Protein AF-A0A2D4VGQ0-F1 (afdb_monomer)

Mean predicted aligned error: 8.66 Å

Foldseek 3Di:
DVVVVVVVVVVVVVCVVPDCVVVVVVVVVVVVVVVVVVVVVVVVVVVVVVVVPDPDDD

Structure (mmCIF, N/CA/C/O backbone):
data_AF-A0A2D4VGQ0-F1
#
_entry.id   AF-A0A2D4VGQ0-F1
#
loop_
_atom_site.group_PDB
_atom_site.id
_atom_site.type_symbol
_atom_site.label_atom_id
_atom_site.label_alt_id
_atom_site.label_comp_id
_atom_site.label_asym_id
_atom_site.label_entity_id
_atom_site.label_seq_id
_atom_site.pdbx_PDB_ins_code
_atom_site.Cartn_x
_atom_site.Cartn_y
_atom_site.Cartn_z
_atom_site.occupancy
_atom_site.B_iso_or_equiv
_atom_site.auth_seq_id
_atom_site.auth_comp_id
_atom_site.auth_asym_id
_atom_site.auth_atom_id
_atom_site.pdbx_PDB_model_num
ATOM 1 N N . MET A 1 1 ? 9.275 18.303 -21.776 1.00 75.00 1 MET A N 1
ATOM 2 C CA . MET A 1 1 ? 8.634 17.634 -20.618 1.00 75.00 1 MET A CA 1
ATOM 3 C C . MET A 1 1 ? 8.257 16.187 -20.924 1.00 75.00 1 MET A C 1
ATOM 5 O O . MET A 1 1 ? 8.701 15.319 -20.188 1.00 75.00 1 MET A O 1
ATOM 9 N N . LEU A 1 2 ? 7.546 15.904 -22.027 1.00 84.88 2 LEU A N 1
ATOM 10 C CA . LEU A 1 2 ? 7.168 14.533 -22.419 1.00 84.88 2 LEU A CA 1
ATOM 11 C C . LEU A 1 2 ? 8.359 13.560 -22.542 1.00 84.88 2 LEU A C 1
ATOM 13 O O . LEU A 1 2 ? 8.264 12.431 -22.083 1.00 84.88 2 LEU A O 1
ATOM 17 N N . GLY A 1 3 ? 9.493 14.011 -23.095 1.00 91.19 3 GLY A N 1
ATOM 18 C CA . GLY A 1 3 ? 10.705 13.186 -23.199 1.00 91.19 3 GLY A CA 1
ATOM 19 C C . GLY A 1 3 ? 11.270 12.759 -21.841 1.00 91.19 3 GLY A C 1
ATOM 20 O O . GLY A 1 3 ? 11.570 11.591 -21.646 1.00 91.19 3 GLY A O 1
ATOM 21 N N . TRP A 1 4 ? 11.325 13.675 -20.867 1.00 92.56 4 TRP A N 1
ATOM 22 C CA . TRP A 1 4 ? 11.757 13.356 -19.501 1.00 92.56 4 TRP A CA 1
ATOM 23 C C . TRP A 1 4 ? 10.801 12.378 -18.812 1.00 92.56 4 TRP A C 1
ATOM 25 O O . TRP A 1 4 ? 11.257 11.418 -18.200 1.00 92.56 4 TRP A O 1
ATOM 35 N N . ALA A 1 5 ? 9.486 12.574 -18.955 1.00 93.44 5 ALA A N 1
ATOM 36 C CA . ALA A 1 5 ? 8.488 11.652 -18.411 1.00 93.44 5 ALA A CA 1
ATOM 37 C C . ALA A 1 5 ? 8.615 10.239 -19.013 1.00 93.44 5 ALA A C 1
ATOM 39 O O . ALA A 1 5 ? 8.537 9.258 -18.276 1.00 93.44 5 ALA A O 1
ATOM 40 N N . LEU A 1 6 ? 8.877 10.129 -20.322 1.00 94.38 6 LEU A N 1
ATOM 41 C CA . LEU A 1 6 ? 9.110 8.845 -20.990 1.00 94.38 6 LEU A CA 1
ATOM 42 C C . LEU A 1 6 ? 10.367 8.143 -20.459 1.00 94.38 6 LEU A C 1
ATOM 44 O O . LEU A 1 6 ? 10.343 6.943 -20.201 1.00 94.38 6 LEU A O 1
ATOM 48 N N . THR A 1 7 ? 11.453 8.889 -20.254 1.00 93.50 7 THR A N 1
ATOM 49 C CA . THR A 1 7 ? 12.692 8.335 -19.692 1.00 93.50 7 THR A CA 1
ATOM 50 C C . THR A 1 7 ? 12.469 7.811 -18.274 1.00 93.50 7 THR A C 1
ATOM 52 O O . THR A 1 7 ? 12.867 6.690 -17.962 1.00 93.50 7 THR A O 1
ATOM 55 N N . PHE A 1 8 ? 11.770 8.572 -17.426 1.00 91.88 8 PHE A N 1
ATOM 56 C CA . PHE A 1 8 ? 11.415 8.122 -16.076 1.00 91.88 8 PHE A CA 1
ATOM 57 C C . PHE A 1 8 ? 10.487 6.902 -16.082 1.00 91.88 8 PHE A C 1
ATOM 59 O O . PHE A 1 8 ? 10.656 6.018 -15.245 1.00 91.88 8 PHE A O 1
ATOM 66 N N . LEU A 1 9 ? 9.558 6.813 -17.038 1.00 93.12 9 LEU A N 1
ATOM 67 C CA . LEU A 1 9 ? 8.683 5.651 -17.213 1.00 93.12 9 LEU A CA 1
ATOM 68 C C . LEU A 1 9 ? 9.493 4.380 -17.501 1.00 93.12 9 LEU A C 1
ATOM 70 O O . LEU A 1 9 ? 9.281 3.351 -16.862 1.00 93.12 9 LEU A O 1
ATOM 74 N N . VAL A 1 10 ? 10.448 4.455 -18.430 1.00 94.81 10 VAL A N 1
ATOM 75 C CA . VAL A 1 10 ? 11.311 3.316 -18.778 1.00 94.81 10 VAL A CA 1
ATOM 76 C C . VAL A 1 10 ? 12.162 2.895 -17.580 1.00 94.81 10 VAL A C 1
ATOM 78 O O . VAL A 1 10 ? 12.220 1.710 -17.255 1.00 94.81 10 VAL A O 1
ATOM 81 N N . ILE A 1 11 ? 12.758 3.857 -16.870 1.00 92.56 11 ILE A N 1
ATOM 82 C CA . ILE A 1 11 ? 13.546 3.587 -15.659 1.00 92.56 11 ILE A CA 1
ATOM 83 C C . ILE A 1 11 ? 12.682 2.918 -14.581 1.00 92.56 11 ILE A C 1
ATOM 85 O O . ILE A 1 11 ? 13.123 1.953 -13.960 1.00 92.56 11 ILE A O 1
ATOM 89 N N . ALA A 1 12 ? 11.446 3.383 -14.380 1.00 90.25 12 ALA A N 1
ATOM 90 C CA . ALA A 1 12 ? 10.524 2.814 -13.401 1.00 90.25 12 ALA A CA 1
ATOM 91 C C . ALA A 1 12 ? 10.149 1.359 -13.724 1.00 90.25 12 ALA A C 1
ATOM 93 O O . ALA A 1 12 ? 10.108 0.532 -12.817 1.00 90.25 12 ALA A O 1
ATOM 94 N N . ILE A 1 13 ? 9.928 1.022 -15.000 1.00 92.88 13 ILE A N 1
ATOM 95 C CA . ILE A 1 13 ? 9.633 -0.357 -15.429 1.00 92.88 13 ILE A CA 1
ATOM 96 C C . ILE A 1 13 ? 10.847 -1.264 -15.216 1.00 92.88 13 ILE A C 1
ATOM 98 O O . ILE A 1 13 ? 10.706 -2.368 -14.693 1.00 92.88 13 ILE A O 1
ATOM 102 N N . ILE A 1 14 ? 12.044 -0.796 -15.575 1.00 92.44 14 ILE A N 1
ATOM 103 C CA . ILE A 1 14 ? 13.286 -1.537 -15.333 1.00 92.44 14 ILE A CA 1
ATOM 104 C C . ILE A 1 14 ? 13.437 -1.779 -13.825 1.00 92.44 14 ILE A C 1
ATOM 106 O O . ILE A 1 14 ? 13.544 -2.921 -13.391 1.00 92.44 14 ILE A O 1
ATOM 110 N N . ALA A 1 15 ? 13.335 -0.742 -12.995 1.00 89.69 15 ALA A N 1
ATOM 111 C CA . ALA A 1 15 ? 13.397 -0.893 -11.543 1.00 89.69 15 ALA A CA 1
ATOM 112 C C . ALA A 1 15 ? 12.329 -1.871 -11.001 1.00 89.69 15 ALA A C 1
ATOM 114 O O . ALA A 1 15 ? 12.633 -2.704 -10.140 1.00 89.69 15 ALA A O 1
ATOM 115 N N . ALA A 1 16 ? 11.103 -1.815 -11.540 1.00 86.56 16 ALA A N 1
ATOM 116 C CA . ALA A 1 16 ? 10.007 -2.721 -11.201 1.00 86.56 16 ALA A CA 1
ATOM 117 C C . ALA A 1 16 ? 10.381 -4.197 -11.425 1.00 86.56 16 ALA A C 1
ATOM 119 O O . ALA A 1 16 ? 10.185 -5.019 -10.529 1.00 86.56 16 ALA A O 1
ATOM 120 N N . VAL A 1 17 ? 10.964 -4.516 -12.585 1.00 87.50 17 VAL A N 1
ATOM 121 C CA . VAL A 1 17 ? 11.361 -5.884 -12.963 1.00 87.50 17 VAL A CA 1
ATOM 122 C C . VAL A 1 17 ? 12.602 -6.356 -12.198 1.00 87.50 17 VAL A C 1
ATOM 124 O O . VAL A 1 17 ? 12.666 -7.514 -11.793 1.00 87.50 17 VAL A O 1
ATOM 127 N N . PHE A 1 18 ? 13.581 -5.478 -11.974 1.00 85.00 18 PHE A N 1
ATOM 128 C CA . PHE A 1 18 ? 14.889 -5.864 -11.433 1.00 85.00 18 PHE A CA 1
ATOM 129 C C . PHE A 1 18 ? 14.951 -6.029 -9.907 1.00 85.00 18 PHE A C 1
ATOM 131 O O . PHE A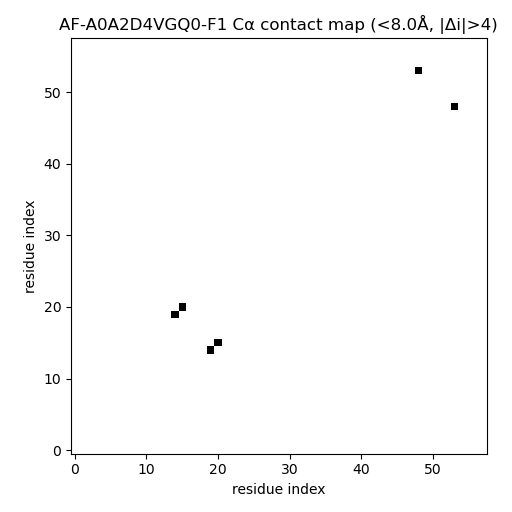 1 18 ? 15.928 -6.588 -9.414 1.00 85.00 18 PHE A O 1
ATOM 138 N N . GLY A 1 19 ? 13.964 -5.575 -9.128 1.00 75.06 19 GLY A N 1
ATOM 139 C CA . GLY A 1 19 ? 14.083 -5.733 -7.669 1.00 75.06 19 GLY A CA 1
ATOM 140 C C . GLY A 1 19 ? 13.001 -5.127 -6.787 1.00 75.06 19 GLY A C 1
ATOM 141 O O . GLY A 1 19 ? 12.999 -5.369 -5.579 1.00 75.06 19 GLY A O 1
ATOM 142 N N . PHE A 1 20 ? 12.045 -4.384 -7.343 1.00 81.00 20 PHE A N 1
ATOM 143 C CA . PHE A 1 20 ? 10.989 -3.769 -6.532 1.00 81.00 20 PHE A CA 1
ATOM 144 C C . PHE A 1 20 ? 10.008 -4.774 -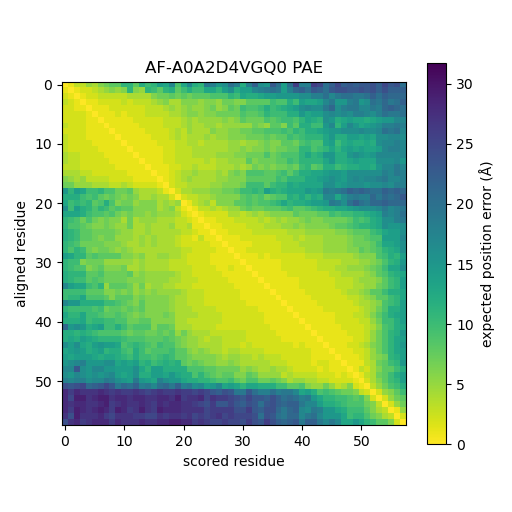5.913 1.00 81.00 20 PHE A C 1
ATOM 146 O O . PHE A 1 20 ? 9.308 -4.418 -4.969 1.00 81.00 20 PHE A O 1
ATOM 153 N N . GLY A 1 21 ? 9.979 -6.031 -6.370 1.00 81.38 21 GLY A N 1
ATOM 154 C CA . GLY A 1 21 ? 9.104 -7.071 -5.813 1.00 81.38 21 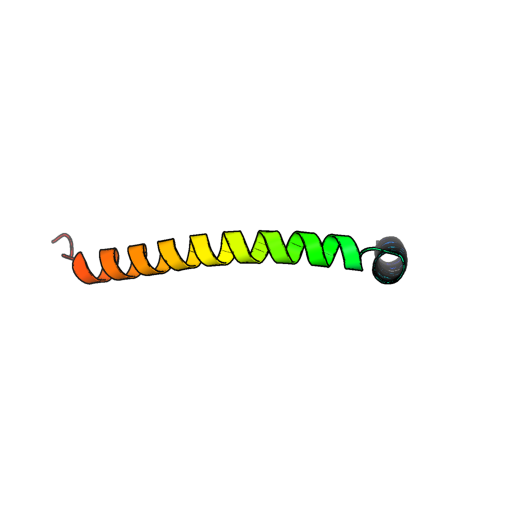GLY A CA 1
ATOM 155 C C . GLY A 1 21 ? 9.335 -7.348 -4.320 1.00 81.38 21 GLY A C 1
ATOM 156 O O . GLY A 1 21 ? 8.372 -7.492 -3.568 1.00 81.38 21 GLY A O 1
ATOM 157 N N . GLY A 1 22 ? 10.593 -7.354 -3.863 1.00 79.56 22 GLY A N 1
ATOM 158 C CA . GLY A 1 22 ? 10.922 -7.588 -2.449 1.00 79.56 22 GLY A CA 1
ATOM 159 C C . GLY A 1 22 ? 10.488 -6.437 -1.536 1.00 79.56 22 GLY A C 1
ATOM 160 O O . GLY A 1 22 ? 9.925 -6.659 -0.464 1.00 79.56 22 GLY A O 1
ATOM 161 N N . ILE A 1 23 ? 10.678 -5.198 -1.997 1.00 85.00 23 ILE A N 1
ATOM 162 C CA . ILE A 1 23 ? 10.259 -3.990 -1.273 1.00 85.00 23 ILE A CA 1
ATOM 163 C C . ILE A 1 23 ? 8.733 -3.884 -1.280 1.00 85.00 23 ILE A C 1
ATOM 165 O O . ILE A 1 23 ? 8.140 -3.633 -0.238 1.00 85.00 23 ILE A O 1
ATOM 169 N N . ALA A 1 24 ? 8.084 -4.161 -2.414 1.00 85.69 24 ALA A N 1
ATOM 170 C CA . ALA A 1 24 ? 6.629 -4.187 -2.520 1.00 85.69 24 ALA A CA 1
ATOM 171 C C . ALA A 1 24 ? 6.006 -5.202 -1.549 1.00 85.69 24 ALA A C 1
ATOM 173 O O . ALA A 1 24 ? 5.007 -4.891 -0.904 1.00 85.69 24 ALA A O 1
ATOM 174 N N . ALA A 1 25 ? 6.616 -6.380 -1.382 1.00 86.62 25 ALA A N 1
ATOM 175 C CA . ALA A 1 25 ? 6.157 -7.383 -0.423 1.00 86.62 25 ALA A CA 1
ATOM 176 C C . ALA A 1 25 ? 6.301 -6.915 1.039 1.00 86.62 25 ALA A C 1
ATOM 178 O O . ALA A 1 25 ? 5.369 -7.077 1.832 1.00 86.62 25 ALA A O 1
ATOM 179 N N . ALA A 1 26 ? 7.429 -6.291 1.393 1.00 89.31 26 ALA A N 1
ATOM 180 C CA . ALA A 1 26 ? 7.650 -5.730 2.728 1.00 89.31 26 ALA A CA 1
ATOM 181 C C . ALA A 1 26 ? 6.735 -4.524 3.017 1.00 89.31 26 ALA A C 1
ATOM 183 O O . ALA A 1 26 ? 6.166 -4.404 4.099 1.00 89.31 26 ALA A O 1
ATOM 184 N N . SER A 1 27 ? 6.520 -3.645 2.039 1.00 91.94 27 SER A N 1
ATOM 185 C CA . SER A 1 27 ? 5.561 -2.545 2.159 1.00 91.94 27 SER A CA 1
ATOM 186 C C . SER A 1 27 ? 4.125 -3.060 2.279 1.00 91.94 27 SER A C 1
ATOM 188 O O . SER A 1 27 ? 3.350 -2.527 3.072 1.00 91.94 27 SER A O 1
ATOM 190 N N . ALA A 1 28 ? 3.769 -4.127 1.557 1.00 92.00 28 ALA A N 1
ATOM 191 C CA . ALA A 1 28 ? 2.445 -4.737 1.634 1.00 92.00 28 ALA A CA 1
ATOM 192 C C . ALA A 1 28 ? 2.152 -5.334 3.018 1.00 92.00 28 ALA A C 1
ATOM 194 O O . ALA A 1 28 ? 1.011 -5.264 3.478 1.00 92.00 28 ALA A O 1
ATOM 195 N N . SER A 1 29 ? 3.144 -5.906 3.708 1.00 91.12 29 SER A N 1
ATOM 196 C CA . SER A 1 29 ? 2.940 -6.421 5.068 1.00 91.12 29 SER A CA 1
ATOM 197 C C . SER A 1 29 ? 2.679 -5.292 6.070 1.00 91.12 29 SER A C 1
ATOM 199 O O . SER A 1 29 ? 1.731 -5.379 6.850 1.00 91.12 29 SER A O 1
ATOM 201 N N . ILE A 1 30 ? 3.434 -4.193 5.990 1.00 93.94 30 ILE A N 1
ATOM 202 C CA . ILE A 1 30 ? 3.242 -3.006 6.840 1.00 93.94 30 ILE A CA 1
ATOM 203 C C . ILE A 1 30 ? 1.883 -2.348 6.559 1.00 93.94 30 ILE A C 1
ATOM 205 O O . ILE A 1 30 ? 1.147 -2.012 7.488 1.00 93.94 30 ILE A O 1
ATOM 209 N N . ALA A 1 31 ? 1.506 -2.226 5.283 1.00 95.81 31 ALA A N 1
ATOM 210 C CA . ALA A 1 31 ? 0.219 -1.668 4.877 1.00 95.81 31 ALA A CA 1
ATOM 211 C C . ALA A 1 31 ? -0.967 -2.460 5.450 1.00 95.81 31 ALA A C 1
ATOM 213 O O . ALA A 1 31 ? -1.944 -1.856 5.892 1.00 95.81 31 ALA A O 1
ATOM 214 N N . LYS A 1 32 ? -0.872 -3.797 5.510 1.00 95.12 32 LYS A N 1
ATOM 215 C CA . LYS A 1 32 ? -1.904 -4.636 6.143 1.00 95.12 32 LYS A CA 1
ATOM 216 C C . LYS A 1 32 ? -2.095 -4.281 7.616 1.00 95.12 32 LYS A C 1
ATOM 218 O O . LYS A 1 32 ? -3.232 -4.156 8.056 1.00 95.12 32 LYS A O 1
ATOM 223 N N . ILE A 1 33 ? -1.009 -4.084 8.365 1.00 95.81 33 ILE A N 1
ATOM 224 C CA . ILE A 1 33 ? -1.080 -3.739 9.794 1.00 95.81 33 ILE A CA 1
ATOM 225 C C . ILE A 1 33 ? -1.815 -2.405 9.981 1.00 95.81 33 ILE A C 1
ATOM 227 O O . ILE A 1 33 ? -2.762 -2.323 10.762 1.00 95.81 33 ILE A O 1
ATOM 231 N N . ILE A 1 34 ? -1.434 -1.380 9.214 1.00 96.56 34 ILE A N 1
ATOM 232 C CA . ILE A 1 34 ? -2.065 -0.051 9.267 1.00 96.56 34 ILE A CA 1
ATOM 233 C C . ILE A 1 34 ? -3.543 -0.128 8.860 1.00 96.56 34 ILE A C 1
ATOM 235 O O . ILE A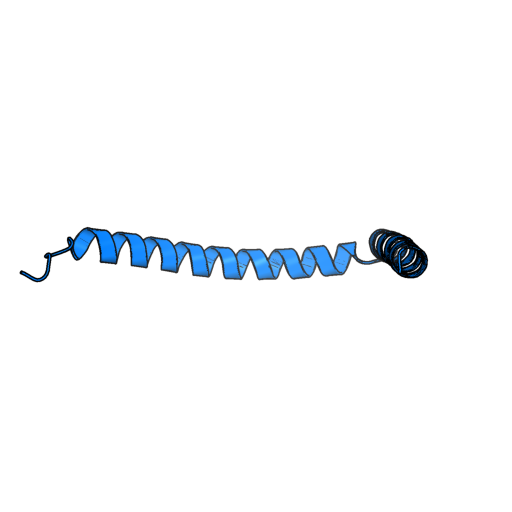 1 34 ? -4.387 0.487 9.510 1.00 96.56 34 ILE A O 1
ATOM 239 N N . PHE A 1 35 ? -3.871 -0.911 7.829 1.00 96.38 35 PHE A N 1
ATOM 240 C CA . PHE A 1 35 ? -5.250 -1.125 7.389 1.00 96.38 35 PHE A CA 1
ATOM 241 C C . PHE A 1 35 ? -6.122 -1.709 8.504 1.00 96.38 35 PHE A C 1
ATOM 243 O O . PHE A 1 35 ? -7.218 -1.206 8.736 1.00 96.38 35 PHE A O 1
ATOM 250 N N . PHE A 1 36 ? -5.635 -2.716 9.237 1.00 97.31 36 PHE A N 1
ATOM 251 C CA . PHE A 1 36 ? -6.380 -3.290 10.362 1.00 97.31 36 PHE A CA 1
ATOM 252 C C . PHE A 1 36 ? -6.560 -2.303 11.519 1.00 97.31 36 PHE A C 1
ATOM 254 O O . PHE A 1 36 ? -7.649 -2.235 12.088 1.00 9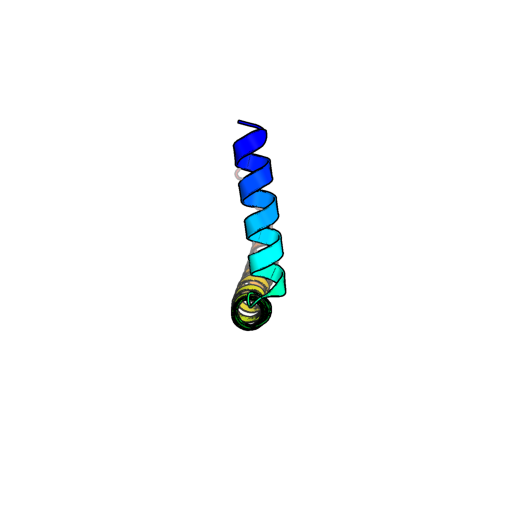7.31 36 PHE A O 1
ATOM 261 N N . ILE A 1 37 ? -5.537 -1.503 11.838 1.00 97.38 37 ILE A N 1
ATOM 262 C CA . ILE A 1 37 ? -5.647 -0.441 12.851 1.00 97.38 37 ILE A CA 1
ATOM 263 C C . ILE A 1 37 ? -6.719 0.570 12.434 1.00 97.38 37 ILE A C 1
ATOM 265 O O . ILE A 1 37 ? -7.612 0.894 13.218 1.00 97.38 37 ILE A O 1
ATOM 269 N N . PHE A 1 38 ? -6.665 1.035 11.186 1.00 97.19 38 PHE A N 1
ATOM 270 C CA . PHE A 1 38 ? -7.648 1.968 10.650 1.00 97.19 38 PHE A CA 1
ATOM 271 C C . PHE A 1 38 ? -9.053 1.367 10.647 1.00 97.19 38 PHE A C 1
ATOM 273 O O . PHE A 1 38 ? -10.001 2.041 11.032 1.00 97.19 38 PHE A O 1
ATOM 280 N N . LEU A 1 39 ? -9.192 0.096 10.271 1.00 97.12 39 LEU A N 1
ATOM 281 C CA . LEU A 1 39 ? -10.472 -0.604 10.261 1.00 97.12 39 LEU A CA 1
ATOM 282 C C . LEU A 1 39 ? -11.068 -0.704 11.670 1.00 97.12 39 LEU A C 1
ATOM 284 O O . LEU A 1 39 ? -12.253 -0.433 11.849 1.00 97.12 39 LEU A O 1
ATOM 288 N N . ALA A 1 40 ? -10.255 -1.028 12.677 1.00 97.12 40 ALA A N 1
ATOM 289 C CA . ALA A 1 40 ? -10.698 -1.052 14.067 1.00 97.12 40 ALA A CA 1
ATOM 290 C C . ALA A 1 40 ? -11.169 0.336 14.529 1.00 97.12 40 ALA A C 1
ATOM 292 O O . ALA A 1 40 ? -12.271 0.471 15.061 1.00 97.12 40 ALA A O 1
ATOM 293 N N . LEU A 1 41 ? -10.382 1.383 14.263 1.00 96.50 41 LEU A N 1
ATOM 294 C CA . LEU A 1 41 ? -10.753 2.766 14.581 1.00 96.50 41 LEU A CA 1
ATOM 295 C C . LEU A 1 41 ? -12.010 3.219 13.832 1.00 96.50 41 LEU A C 1
ATOM 297 O O . LEU A 1 41 ? -12.853 3.907 14.404 1.00 96.50 41 LEU A O 1
ATOM 301 N N . PHE A 1 42 ? -12.156 2.818 12.571 1.00 96.44 42 PHE A N 1
ATOM 302 C CA . PHE A 1 42 ? -13.327 3.108 11.756 1.00 96.44 42 PHE A CA 1
ATOM 303 C C . PHE A 1 42 ? -14.582 2.479 12.358 1.00 96.44 42 PHE A C 1
ATOM 305 O O . PHE A 1 42 ? -15.583 3.170 12.523 1.00 96.44 42 PHE A O 1
ATOM 312 N N . VAL A 1 43 ? -14.516 1.208 12.762 1.00 96.81 43 VAL A N 1
ATOM 313 C CA . VAL A 1 43 ? -15.624 0.525 13.444 1.00 96.81 43 VAL A CA 1
ATOM 314 C C . VAL A 1 43 ? -15.950 1.204 14.775 1.00 96.81 43 VAL A C 1
ATOM 316 O O . VAL A 1 43 ? -17.119 1.469 15.046 1.00 96.81 43 VAL A O 1
ATOM 319 N N . ILE A 1 44 ? -14.942 1.562 15.576 1.00 95.88 44 ILE A N 1
ATOM 320 C CA . ILE A 1 44 ? -15.147 2.299 16.835 1.00 95.88 44 ILE A CA 1
ATOM 321 C C . ILE A 1 44 ? -15.835 3.643 16.572 1.00 95.88 44 ILE A C 1
ATOM 323 O O . ILE A 1 44 ? -16.804 3.976 17.248 1.00 95.88 44 ILE A O 1
ATOM 327 N N . SER A 1 45 ? -15.371 4.400 15.577 1.00 91.94 45 SER A N 1
ATOM 328 C CA . SER A 1 45 ? -15.954 5.686 15.182 1.00 91.94 45 SER A CA 1
ATOM 329 C C . SER A 1 45 ? -17.394 5.535 14.687 1.00 91.94 45 SER A C 1
ATOM 331 O O . SER A 1 45 ? -18.266 6.311 15.076 1.00 91.94 45 SER A O 1
ATOM 333 N N . LEU A 1 46 ? -17.670 4.499 13.888 1.00 93.00 46 LEU A N 1
ATOM 334 C CA . LEU A 1 46 ? -19.005 4.180 13.390 1.00 93.00 46 LEU A CA 1
ATOM 335 C C . LEU A 1 46 ? -19.964 3.881 14.547 1.00 93.00 46 LEU A C 1
ATOM 337 O O . LEU A 1 46 ? -21.054 4.446 14.606 1.00 93.00 46 LEU A O 1
ATOM 341 N N . ILE A 1 47 ? -19.539 3.036 15.489 1.00 93.69 47 ILE A N 1
ATOM 342 C CA . ILE A 1 47 ? -20.322 2.676 16.675 1.00 93.69 47 ILE A CA 1
ATOM 343 C C . ILE A 1 47 ? -20.521 3.904 17.568 1.00 93.69 47 ILE A C 1
ATOM 345 O O . ILE A 1 47 ? -21.645 4.197 17.966 1.00 93.69 47 ILE A O 1
ATOM 349 N N . ALA A 1 48 ? -19.464 4.671 17.842 1.00 91.25 48 ALA A N 1
ATOM 350 C CA . ALA A 1 48 ? -19.549 5.892 18.636 1.00 91.25 48 ALA A CA 1
ATOM 351 C C . ALA A 1 48 ? -20.493 6.924 17.996 1.00 91.25 48 ALA A C 1
ATOM 353 O O . ALA A 1 48 ? -21.294 7.542 18.694 1.00 91.25 48 ALA A O 1
ATOM 354 N N . GLY A 1 49 ? -20.443 7.086 16.672 1.00 87.50 49 GLY A N 1
ATOM 355 C CA . GLY A 1 49 ? -21.340 7.958 15.915 1.00 87.50 49 GLY A CA 1
ATOM 356 C C . GLY A 1 49 ? -22.791 7.473 15.918 1.00 87.50 49 GLY A C 1
ATOM 357 O O . GLY A 1 49 ? -23.701 8.283 16.098 1.00 87.50 49 GLY A O 1
ATOM 358 N N . ALA A 1 50 ? -23.008 6.163 15.782 1.00 86.62 50 ALA A N 1
ATOM 359 C CA . ALA A 1 50 ? -24.331 5.550 15.840 1.00 86.62 50 ALA A CA 1
ATOM 360 C C . ALA A 1 50 ? -24.962 5.683 17.238 1.00 86.62 50 ALA A C 1
ATOM 362 O O . ALA A 1 50 ? -26.126 6.060 17.353 1.00 86.62 50 ALA A O 1
ATOM 363 N N . ILE A 1 51 ? -24.183 5.453 18.302 1.00 87.56 51 ILE A N 1
ATOM 364 C CA . ILE A 1 51 ? -24.638 5.579 19.697 1.00 87.56 51 ILE A CA 1
ATOM 365 C C . ILE A 1 51 ? -24.877 7.044 20.072 1.00 87.56 51 ILE A C 1
ATOM 367 O O . ILE A 1 51 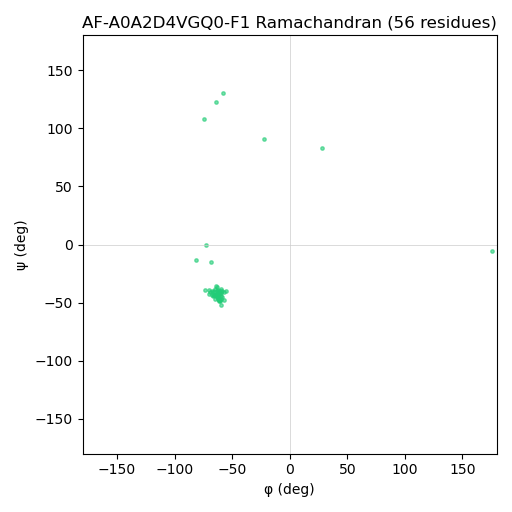? -25.843 7.357 20.767 1.00 87.56 51 ILE A O 1
ATOM 371 N N . ARG A 1 52 ? -24.026 7.970 19.611 1.00 76.88 52 ARG A N 1
ATOM 372 C CA . ARG A 1 52 ? -24.144 9.399 19.943 1.00 76.88 52 ARG A CA 1
ATOM 373 C C . ARG A 1 52 ? -25.308 10.096 19.234 1.00 76.88 52 ARG A C 1
ATOM 375 O O . ARG A 1 52 ? -25.482 11.287 19.478 1.00 76.88 52 ARG A O 1
ATOM 382 N N . GLY A 1 53 ? -26.072 9.373 18.399 1.00 67.06 53 GLY A N 1
ATOM 383 C CA . GLY A 1 53 ? -27.382 9.739 17.853 1.00 67.06 53 GLY A CA 1
ATOM 384 C C . GLY A 1 53 ? -27.566 11.242 17.744 1.00 67.06 53 GLY A C 1
ATOM 385 O O . GLY A 1 53 ? -28.094 11.836 18.679 1.00 67.06 53 GLY A O 1
ATOM 386 N N . ARG A 1 54 ? -27.045 11.835 16.656 1.00 65.25 54 ARG A N 1
ATOM 387 C CA . ARG A 1 54 ? -27.074 13.270 16.311 1.00 65.25 54 ARG A CA 1
ATOM 388 C C . ARG A 1 54 ? -28.225 13.993 17.021 1.00 65.25 54 ARG A C 1
ATOM 390 O O . ARG A 1 54 ? -29.317 14.062 16.474 1.00 65.25 54 ARG A O 1
ATOM 397 N N . ARG A 1 55 ? -27.988 14.532 18.223 1.00 61.84 55 ARG A N 1
ATOM 398 C CA . ARG A 1 55 ? -28.898 15.514 18.813 1.00 61.84 55 ARG A CA 1
ATOM 399 C C . ARG A 1 55 ? -28.643 16.796 18.028 1.00 61.84 55 ARG A C 1
ATOM 401 O O . ARG A 1 55 ? -27.536 17.328 18.148 1.00 61.84 55 ARG A O 1
ATOM 408 N N . PRO A 1 56 ? -29.570 17.221 17.153 1.00 64.06 56 PRO A N 1
ATOM 409 C CA . PRO A 1 56 ? -2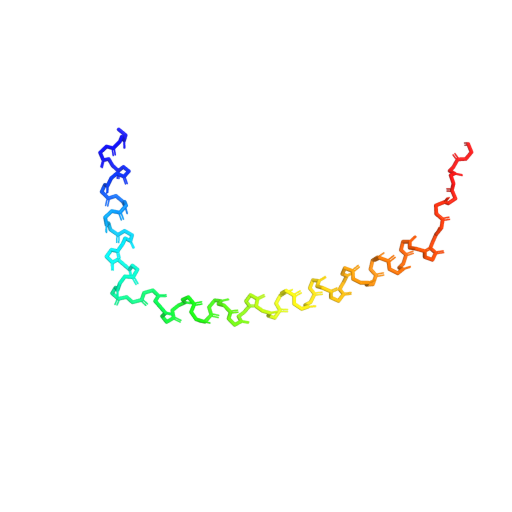9.403 18.484 16.461 1.00 64.06 56 PRO A CA 1
ATOM 410 C C . PRO A 1 56 ? -29.281 19.583 17.529 1.00 64.06 56 PRO A C 1
ATOM 412 O O . PRO A 1 56 ? -30.071 19.573 18.479 1.00 64.06 56 PRO A O 1
ATOM 415 N N . PRO A 1 57 ? -28.271 20.469 17.453 1.00 67.94 57 PRO A N 1
ATOM 416 C CA . PRO A 1 57 ? -28.312 21.693 18.234 1.00 67.94 57 PRO A CA 1
ATOM 417 C C . PRO A 1 57 ? -29.513 22.498 17.720 1.00 67.94 57 PRO A C 1
ATOM 419 O O . PRO A 1 57 ? -29.632 22.699 16.511 1.00 67.94 57 PRO A O 1
ATOM 422 N N . LEU A 1 58 ? -30.429 22.808 18.644 1.00 63.34 58 LEU A N 1
ATOM 423 C CA . LEU A 1 58 ? -31.660 23.57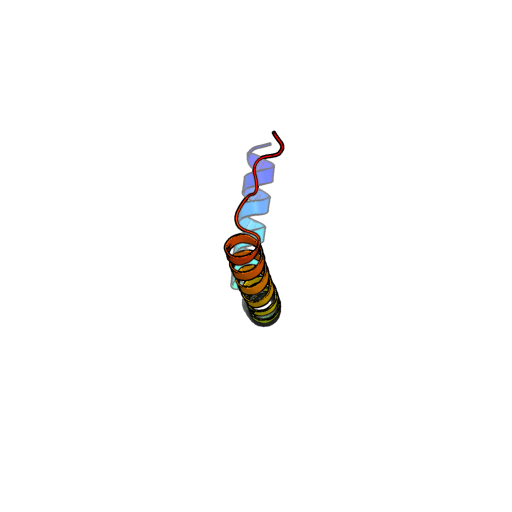4 18.424 1.00 63.34 58 LEU A CA 1
ATOM 424 C C . LEU A 1 58 ? -31.379 24.911 17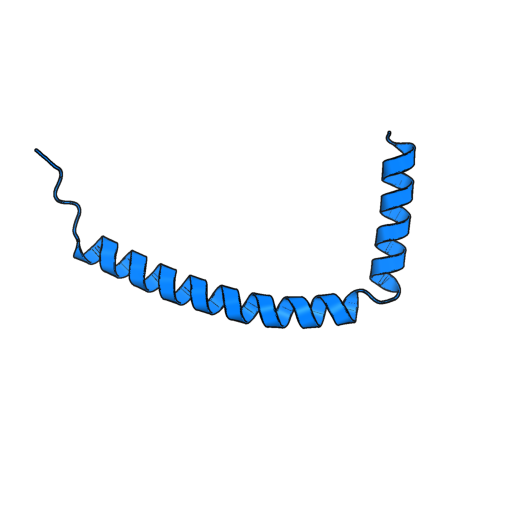.732 1.00 63.34 58 LEU A C 1
ATOM 426 O O . LEU A 1 58 ? -30.374 25.555 18.114 1.00 63.34 58 LEU A O 1
#

Radius of gyration: 21.72 Å; Cα contacts (8 Å, |Δi|>4): 3; chains: 1; bounding box: 46×31×43 Å

Secondary structure (DSSP, 8-state):
-HHHHHHHHHHHHHHHHHTHHHHHHHHHHHHHHHHHHHHHHHHHHHHHHHHTTT----

Solvent-accessible surface area (backbone atoms only — not comparable to full-atom values): 3376 Å² total; per-residue (Å²): 109,71,67,59,52,50,53,51,51,54,52,50,52,51,47,50,75,77,55,42,60,64,54,51,53,55,52,51,56,53,50,50,54,54,49,54,53,49,50,52,52,48,52,51,50,51,50,51,53,61,72,60,53,82,70,76,84,129

Sequence (58 aa):
MLGWALTFLVIAIIAAVFGFGGIAAASASIAKIIFFIFLALFVISLIAGAIRGRRPPL

pLDDT: mean 87.99, std 9.62, range [61.84, 97.38]